Protein AF-A0A962HD37-F1 (afdb_monomer_lite)

Foldseek 3Di:
DVVLVVLLVVLVCLCPPVVLCVVVPPVSVVVSCVSNVVSVVVVVVVVVVVVVVVVVVVVD

Structure (mmCIF, N/CA/C/O backbone):
data_AF-A0A962HD37-F1
#
_entry.id   AF-A0A962HD37-F1
#
loop_
_atom_site.group_PDB
_atom_site.id
_atom_site.type_symbol
_atom_site.label_atom_id
_atom_site.label_alt_id
_atom_site.label_comp_id
_atom_site.label_asym_id
_atom_site.label_entity_id
_atom_site.label_seq_id
_atom_site.pdbx_PDB_ins_code
_atom_site.Cartn_x
_atom_site.Cartn_y
_atom_site.Cartn_z
_atom_site.occupancy
_atom_site.B_iso_or_equiv
_atom_site.auth_seq_id
_atom_site.auth_comp_id
_atom_site.auth_asym_id
_atom_site.auth_atom_id
_atom_site.pdbx_PDB_model_num
ATOM 1 N N . MET A 1 1 ? -10.056 3.111 8.316 1.00 64.81 1 MET A N 1
ATOM 2 C CA . MET A 1 1 ? -9.660 1.685 8.225 1.00 64.81 1 MET A CA 1
ATOM 3 C C . MET A 1 1 ? -9.667 1.186 6.779 1.00 64.81 1 MET A C 1
ATOM 5 O O . MET A 1 1 ? -8.609 0.794 6.309 1.00 64.81 1 MET A O 1
ATOM 9 N N . PHE A 1 2 ? -10.786 1.297 6.047 1.00 71.25 2 PHE A N 1
ATOM 10 C CA . PHE A 1 2 ? -10.870 0.913 4.625 1.00 71.25 2 PHE A CA 1
ATOM 11 C C . PHE A 1 2 ? -9.861 1.626 3.715 1.00 71.25 2 PHE A C 1
ATOM 13 O O . PHE A 1 2 ? -9.244 0.975 2.889 1.00 71.25 2 PHE A O 1
ATOM 20 N N . ILE A 1 3 ? -9.626 2.927 3.916 1.00 74.44 3 ILE A N 1
ATOM 21 C CA . ILE A 1 3 ? -8.639 3.696 3.136 1.00 74.44 3 ILE A CA 1
ATOM 22 C C . ILE A 1 3 ? -7.203 3.186 3.325 1.00 74.44 3 ILE A C 1
ATOM 24 O O . ILE A 1 3 ? -6.486 3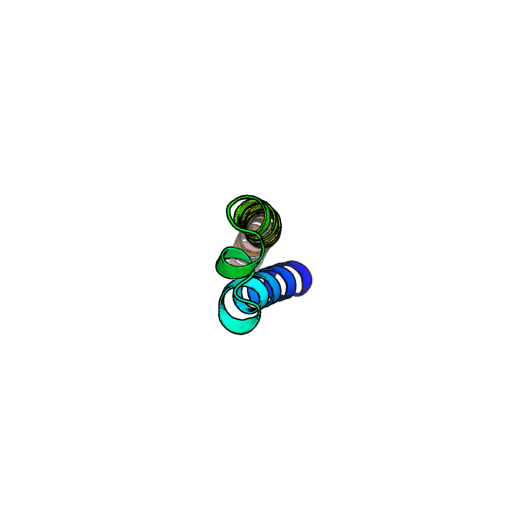.025 2.346 1.00 74.44 3 ILE A O 1
ATOM 28 N N . GLY A 1 4 ? -6.792 2.872 4.559 1.00 72.06 4 GLY A N 1
ATOM 29 C CA . GLY A 1 4 ? -5.459 2.315 4.819 1.00 72.06 4 GLY A CA 1
ATOM 30 C C . GLY A 1 4 ? -5.297 0.924 4.206 1.00 72.06 4 GLY A C 1
ATOM 31 O O . GLY A 1 4 ? -4.281 0.635 3.585 1.00 72.06 4 GLY A O 1
ATOM 32 N N . PHE A 1 5 ? -6.333 0.087 4.302 1.00 77.62 5 PHE A N 1
ATOM 33 C CA . PHE A 1 5 ? -6.3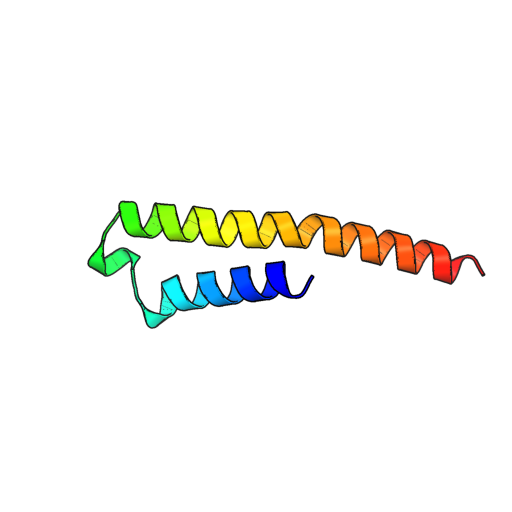32 -1.234 3.676 1.00 77.62 5 PHE A CA 1
ATOM 34 C C . PHE A 1 5 ? -6.297 -1.147 2.143 1.00 77.62 5 PHE A C 1
ATOM 36 O O . PHE A 1 5 ? -5.486 -1.819 1.515 1.00 77.62 5 PHE A O 1
ATOM 43 N N . ALA A 1 6 ? -7.106 -0.268 1.546 1.00 79.69 6 ALA A N 1
ATOM 44 C CA . ALA A 1 6 ? -7.104 -0.018 0.108 1.00 79.69 6 ALA A CA 1
ATOM 45 C C . ALA A 1 6 ? -5.734 0.477 -0.380 1.00 79.69 6 ALA A C 1
ATOM 47 O O . ALA A 1 6 ? -5.244 -0.025 -1.383 1.00 79.69 6 ALA A O 1
ATOM 48 N N . LEU A 1 7 ? -5.078 1.382 0.356 1.00 78.00 7 LEU A N 1
ATOM 49 C CA . LEU A 1 7 ? -3.726 1.859 0.036 1.00 78.00 7 LEU A CA 1
ATOM 50 C C . LEU A 1 7 ? -2.679 0.741 0.071 1.00 78.00 7 LEU A C 1
ATOM 52 O O . LEU A 1 7 ? -1.823 0.683 -0.808 1.00 78.00 7 LEU A O 1
ATOM 56 N N . VAL A 1 8 ? -2.757 -0.172 1.043 1.00 81.44 8 VAL A N 1
ATOM 57 C CA . VAL A 1 8 ? -1.849 -1.329 1.112 1.00 81.44 8 VAL A CA 1
ATOM 58 C C . VAL A 1 8 ? -2.093 -2.290 -0.052 1.00 81.44 8 VAL A C 1
ATOM 60 O O . VAL A 1 8 ? -1.137 -2.721 -0.692 1.00 81.44 8 VAL A O 1
ATOM 63 N N . VAL A 1 9 ? -3.353 -2.589 -0.379 1.00 83.25 9 VAL A N 1
ATOM 64 C CA . VAL A 1 9 ? -3.697 -3.437 -1.535 1.00 83.25 9 VAL A CA 1
ATOM 65 C C . VAL A 1 9 ? -3.219 -2.800 -2.843 1.00 83.25 9 VAL A C 1
ATOM 67 O O . VAL A 1 9 ? -2.656 -3.487 -3.693 1.00 83.25 9 VAL A O 1
ATOM 70 N N . LEU A 1 10 ? -3.373 -1.484 -2.986 1.00 81.62 10 LEU A N 1
ATOM 71 C CA . LEU A 1 10 ? -2.928 -0.734 -4.160 1.00 81.62 10 LEU A CA 1
ATOM 72 C C . LEU A 1 10 ? -1.393 -0.729 -4.268 1.00 81.62 10 LEU A C 1
ATOM 74 O O . LEU A 1 10 ? -0.860 -0.930 -5.356 1.00 81.62 10 LEU A O 1
ATOM 78 N N . ALA A 1 11 ? -0.668 -0.618 -3.148 1.00 78.56 11 ALA A N 1
ATOM 79 C CA . ALA A 1 11 ? 0.790 -0.763 -3.123 1.00 78.56 11 ALA A CA 1
ATOM 80 C C . ALA A 1 11 ? 1.250 -2.162 -3.574 1.00 78.56 11 ALA A C 1
ATOM 82 O O . ALA A 1 11 ? 2.192 -2.281 -4.356 1.00 78.56 11 ALA A O 1
ATOM 83 N N . ILE A 1 12 ? 0.569 -3.220 -3.119 1.00 80.00 12 ILE A N 1
ATOM 84 C CA . ILE A 1 12 ? 0.840 -4.608 -3.530 1.00 80.00 12 ILE A CA 1
ATOM 85 C C . ILE A 1 12 ? 0.579 -4.776 -5.034 1.00 80.00 12 ILE A C 1
ATOM 87 O O . ILE A 1 12 ? 1.390 -5.379 -5.736 1.00 80.00 12 ILE A O 1
ATOM 91 N N . TYR A 1 13 ? -0.507 -4.194 -5.545 1.00 79.75 13 TYR A N 1
ATOM 92 C CA . TYR A 1 13 ? -0.844 -4.219 -6.968 1.00 79.75 13 TYR A CA 1
ATOM 93 C C . TYR A 1 13 ? 0.213 -3.508 -7.833 1.00 79.75 13 TYR A C 1
ATOM 95 O O . TYR A 1 13 ? 0.687 -4.082 -8.814 1.00 79.75 13 TYR A O 1
ATOM 103 N N . LEU A 1 14 ? 0.656 -2.313 -7.425 1.00 72.56 14 LEU A N 1
ATOM 104 C CA . LEU A 1 14 ? 1.732 -1.548 -8.078 1.00 72.56 14 LEU A CA 1
ATOM 105 C C . LEU A 1 14 ? 3.054 -2.336 -8.156 1.00 72.56 14 LEU A C 1
ATOM 107 O O . LEU A 1 14 ? 3.800 -2.223 -9.131 1.00 72.56 14 LEU A O 1
ATOM 111 N N . VAL A 1 15 ? 3.353 -3.143 -7.132 1.00 71.94 15 VAL A N 1
ATOM 112 C CA . VAL A 1 15 ? 4.557 -3.989 -7.079 1.00 71.94 15 VAL A CA 1
ATOM 113 C C . VAL A 1 15 ? 4.435 -5.204 -7.995 1.00 71.94 15 VAL A C 1
ATOM 115 O O . VAL A 1 15 ? 5.339 -5.458 -8.791 1.00 71.94 15 VAL A O 1
ATOM 118 N N . LEU A 1 16 ? 3.348 -5.968 -7.865 1.00 72.56 16 LEU A N 1
ATOM 119 C CA . LEU A 1 16 ? 3.199 -7.278 -8.507 1.00 72.56 16 LEU A CA 1
ATOM 120 C C . LEU A 1 16 ? 2.763 -7.189 -9.968 1.00 72.56 16 LEU A C 1
ATOM 122 O O . LEU A 1 16 ? 3.285 -7.929 -10.798 1.00 72.56 16 LEU A O 1
ATOM 126 N N . VAL A 1 17 ? 1.806 -6.313 -10.278 1.00 69.88 17 VAL A N 1
ATOM 127 C CA . VAL A 1 17 ? 1.175 -6.252 -11.605 1.00 69.88 17 VAL A CA 1
ATOM 128 C C . VAL A 1 17 ? 1.905 -5.275 -12.507 1.00 69.88 17 VAL A C 1
ATOM 130 O O . VAL A 1 17 ? 2.217 -5.587 -13.653 1.00 69.88 17 VAL A O 1
ATOM 133 N N . GLU A 1 18 ? 2.219 -4.094 -11.986 1.00 66.81 18 GLU A N 1
ATOM 134 C CA . GLU A 1 18 ? 2.826 -3.042 -12.798 1.00 66.81 18 GLU A CA 1
ATOM 135 C C . GLU A 1 18 ? 4.348 -3.193 -12.916 1.00 66.81 18 GLU A C 1
ATOM 137 O O . GLU A 1 18 ? 4.956 -2.599 -13.810 1.00 66.81 18 GLU A O 1
ATOM 142 N N . GLN A 1 19 ? 4.964 -3.998 -12.033 1.00 64.38 19 GLN A N 1
ATOM 143 C CA . GLN A 1 19 ? 6.416 -4.159 -11.903 1.00 64.38 19 GLN A CA 1
ATOM 144 C C . GLN A 1 19 ? 7.138 -2.817 -12.067 1.00 64.38 19 GLN A C 1
ATOM 146 O O . GLN A 1 19 ? 8.131 -2.699 -12.788 1.00 64.38 19 GLN A O 1
ATOM 151 N N . LEU A 1 20 ? 6.621 -1.771 -11.417 1.00 59.19 20 LEU A N 1
ATOM 152 C CA . LEU A 1 20 ? 7.123 -0.401 -11.555 1.00 59.19 20 LEU A CA 1
ATOM 153 C C . LEU A 1 20 ? 8.618 -0.292 -11.236 1.00 59.19 20 LEU A C 1
ATOM 155 O O . LEU A 1 20 ? 9.321 0.539 -11.808 1.00 59.19 20 LEU A O 1
ATOM 159 N N . HIS A 1 21 ? 9.108 -1.191 -10.385 1.00 58.25 21 HIS A N 1
ATOM 160 C CA . HIS A 1 21 ? 10.523 -1.398 -10.106 1.00 58.25 21 HIS A CA 1
ATOM 161 C C . HIS A 1 21 ? 11.343 -1.733 -11.367 1.00 58.25 21 HIS A C 1
ATOM 163 O O . HIS A 1 21 ? 12.412 -1.170 -11.567 1.00 58.25 21 HIS A O 1
ATOM 169 N N . ASN A 1 22 ? 10.833 -2.596 -12.249 1.00 59.81 22 ASN A N 1
ATOM 170 C CA . ASN A 1 22 ? 11.512 -2.992 -13.486 1.00 59.81 22 ASN A CA 1
ATOM 171 C C . ASN A 1 22 ? 11.441 -1.913 -14.572 1.00 59.81 22 ASN A C 1
ATOM 173 O O . ASN A 1 22 ? 12.352 -1.822 -15.390 1.00 59.81 22 ASN A O 1
ATOM 177 N N . ARG A 1 23 ? 10.385 -1.084 -14.599 1.00 63.66 23 ARG A N 1
ATOM 178 C CA . ARG A 1 23 ? 10.227 -0.041 -15.634 1.00 63.66 23 ARG A CA 1
ATOM 179 C C . ARG A 1 23 ? 10.838 1.314 -15.275 1.00 63.66 23 ARG A C 1
ATOM 181 O O . ARG A 1 23 ? 11.254 2.027 -16.181 1.00 63.66 23 ARG A O 1
ATOM 188 N N . ARG A 1 24 ? 10.867 1.697 -13.993 1.00 65.12 24 ARG A N 1
ATOM 189 C CA . ARG A 1 24 ? 11.384 3.002 -13.520 1.00 65.12 24 ARG A CA 1
ATOM 190 C C . ARG A 1 24 ? 12.582 2.890 -12.571 1.00 65.12 24 ARG A C 1
ATOM 192 O O . ARG A 1 24 ? 13.037 3.901 -12.041 1.00 65.12 24 ARG A O 1
ATOM 199 N N . GLY A 1 25 ? 13.091 1.681 -12.329 1.00 77.12 25 GLY A N 1
ATOM 200 C CA . GLY A 1 25 ? 14.223 1.458 -11.433 1.00 77.12 25 GLY A CA 1
ATOM 201 C C . GLY A 1 25 ? 13.966 2.008 -10.028 1.00 77.12 25 GLY A C 1
ATOM 202 O O . GLY A 1 25 ? 12.881 1.841 -9.466 1.00 77.12 25 GLY A O 1
ATOM 203 N N . VAL A 1 26 ? 14.963 2.711 -9.480 1.00 78.06 26 VAL A N 1
ATOM 204 C CA . VAL A 1 26 ? 14.998 3.218 -8.094 1.00 78.06 26 VAL A CA 1
ATOM 205 C C . VAL A 1 26 ? 13.858 4.190 -7.764 1.00 78.06 26 VAL A C 1
ATOM 207 O O . VAL A 1 26 ? 13.388 4.243 -6.626 1.00 78.06 26 VAL A O 1
ATOM 210 N N . GLU A 1 27 ? 13.376 4.937 -8.756 1.00 79.19 27 GLU A N 1
ATOM 211 C CA . GLU A 1 27 ? 12.282 5.894 -8.577 1.00 79.19 27 GLU A CA 1
ATOM 212 C C . GLU A 1 27 ? 10.941 5.181 -8.337 1.00 79.19 27 GLU A C 1
ATOM 214 O O . GLU A 1 27 ? 10.165 5.584 -7.468 1.00 79.19 27 GLU A O 1
ATOM 219 N N . GLY A 1 28 ? 10.709 4.053 -9.022 1.00 75.00 28 GLY A N 1
ATOM 220 C CA . GLY A 1 28 ? 9.525 3.213 -8.816 1.00 75.00 28 GLY A CA 1
ATOM 221 C C . GLY A 1 28 ? 9.459 2.635 -7.400 1.00 75.00 28 GLY A C 1
ATOM 222 O O . GLY A 1 28 ? 8.401 2.648 -6.771 1.00 75.00 28 GLY A O 1
ATOM 223 N N . ILE A 1 29 ? 10.607 2.219 -6.854 1.00 79.75 29 ILE A N 1
ATOM 224 C CA . ILE A 1 29 ? 10.737 1.725 -5.469 1.00 79.75 29 ILE A CA 1
ATOM 225 C C . ILE A 1 29 ? 10.307 2.792 -4.472 1.00 79.75 29 ILE A C 1
ATOM 227 O O . ILE A 1 29 ? 9.597 2.506 -3.511 1.00 79.75 29 ILE A O 1
ATOM 231 N N . ARG A 1 30 ? 10.742 4.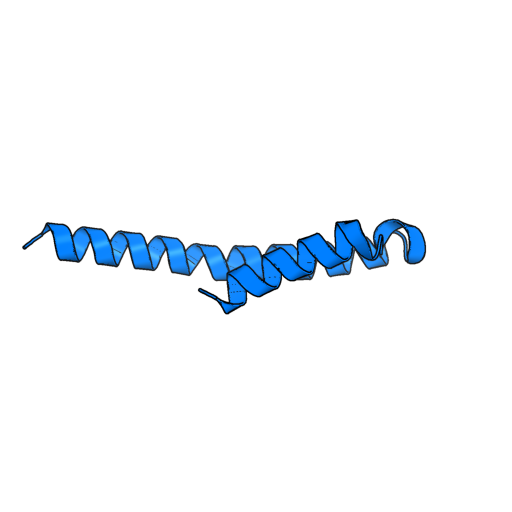031 -4.701 1.00 80.81 30 ARG A N 1
ATOM 232 C CA . ARG A 1 30 ? 10.518 5.147 -3.785 1.00 80.81 30 ARG A CA 1
ATOM 233 C C . ARG A 1 30 ? 9.032 5.494 -3.685 1.00 80.81 30 ARG A C 1
ATOM 235 O O . ARG A 1 30 ? 8.535 5.730 -2.585 1.00 80.81 30 ARG A O 1
ATOM 242 N N . ILE A 1 31 ? 8.318 5.444 -4.810 1.00 81.31 31 ILE A N 1
ATOM 243 C CA . ILE A 1 31 ? 6.862 5.635 -4.861 1.00 81.31 31 ILE A CA 1
ATOM 244 C C . ILE A 1 31 ? 6.150 4.484 -4.144 1.00 81.31 31 ILE A C 1
ATOM 246 O O . ILE A 1 31 ? 5.307 4.726 -3.284 1.00 81.31 31 ILE A O 1
ATOM 250 N N . ILE A 1 32 ? 6.533 3.238 -4.428 1.00 81.19 32 ILE A N 1
ATOM 251 C CA . ILE A 1 32 ? 5.962 2.056 -3.770 1.00 81.19 32 ILE A CA 1
ATOM 252 C C . ILE A 1 32 ? 6.161 2.126 -2.251 1.00 81.19 32 ILE A C 1
ATOM 254 O O . ILE A 1 32 ? 5.215 1.902 -1.501 1.00 81.19 32 ILE A O 1
ATOM 258 N N . ALA A 1 33 ? 7.362 2.474 -1.788 1.00 80.94 33 ALA A N 1
ATOM 259 C CA . ALA A 1 33 ? 7.676 2.589 -0.368 1.00 80.94 33 ALA A CA 1
ATOM 260 C C . ALA A 1 33 ? 6.876 3.712 0.310 1.00 80.94 33 ALA A C 1
ATOM 262 O O . ALA A 1 33 ? 6.406 3.534 1.433 1.00 80.94 33 ALA A O 1
ATOM 263 N N . ALA A 1 34 ? 6.663 4.841 -0.373 1.00 83.81 34 ALA A N 1
ATOM 264 C CA . ALA A 1 34 ? 5.834 5.932 0.136 1.00 83.81 34 ALA A CA 1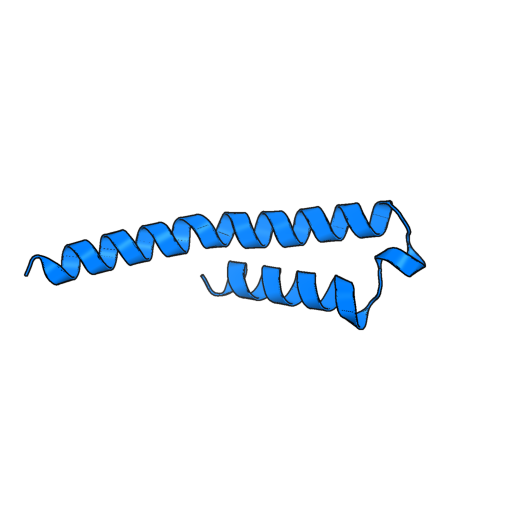
ATOM 265 C C . ALA A 1 34 ? 4.351 5.525 0.251 1.00 83.81 34 ALA A C 1
ATOM 267 O O . ALA A 1 34 ? 3.700 5.815 1.259 1.00 83.81 34 ALA A O 1
ATOM 268 N N . VAL A 1 35 ? 3.816 4.808 -0.742 1.00 83.31 35 VAL A N 1
ATOM 269 C CA . VAL A 1 35 ? 2.418 4.341 -0.746 1.00 83.31 35 VAL A CA 1
ATOM 270 C C . VAL A 1 35 ? 2.208 3.209 0.268 1.00 83.31 35 VAL A C 1
ATOM 272 O O . VAL A 1 35 ? 1.275 3.263 1.066 1.00 83.31 35 VAL A O 1
ATOM 275 N N . ALA A 1 36 ? 3.106 2.223 0.316 1.00 82.50 36 ALA A N 1
ATOM 276 C CA . ALA A 1 36 ? 3.055 1.139 1.295 1.00 82.50 36 ALA A CA 1
ATOM 277 C C . ALA A 1 36 ? 3.238 1.658 2.730 1.00 82.50 36 ALA A C 1
ATOM 279 O O . ALA A 1 36 ? 2.474 1.293 3.623 1.00 82.50 36 ALA A O 1
ATOM 280 N N . GLY A 1 37 ? 4.214 2.546 2.948 1.00 83.88 37 GLY A N 1
ATOM 281 C CA . GLY A 1 37 ? 4.498 3.145 4.251 1.00 83.88 37 GLY A CA 1
ATOM 282 C C . GLY A 1 37 ? 3.340 3.995 4.769 1.00 83.88 37 GLY A C 1
ATOM 283 O O . GLY A 1 37 ? 2.936 3.838 5.919 1.00 83.88 37 GLY A O 1
ATOM 284 N N . SER A 1 38 ? 2.747 4.838 3.918 1.00 82.00 38 SER A N 1
ATOM 285 C CA . SER A 1 38 ? 1.570 5.634 4.295 1.00 82.00 38 SER A CA 1
ATOM 286 C C . SER A 1 38 ? 0.335 4.763 4.551 1.00 82.00 38 SER A C 1
ATOM 288 O O . SER A 1 38 ? -0.371 4.987 5.537 1.00 82.00 38 SER A O 1
ATOM 290 N N . GLY A 1 39 ? 0.115 3.719 3.743 1.00 80.94 39 GLY A N 1
ATOM 291 C CA . GLY A 1 39 ? -0.939 2.727 3.963 1.00 80.94 39 GLY A CA 1
ATOM 292 C C . GLY A 1 39 ? -0.806 2.014 5.312 1.00 80.94 39 GLY A C 1
ATOM 293 O O . GLY A 1 39 ? -1.791 1.893 6.044 1.00 80.94 39 GLY A O 1
ATOM 294 N N . LEU A 1 40 ? 0.415 1.610 5.684 1.00 78.94 40 LEU A N 1
ATOM 295 C CA . LEU A 1 40 ? 0.698 0.964 6.968 1.00 78.94 40 LEU A CA 1
ATOM 296 C C . LEU A 1 40 ? 0.539 1.928 8.154 1.00 78.94 40 LEU A C 1
ATOM 298 O O . LEU A 1 40 ? -0.054 1.566 9.173 1.00 78.94 40 LEU A O 1
ATOM 302 N N . LEU A 1 41 ? 1.027 3.164 8.010 1.00 82.44 41 LEU A N 1
ATOM 303 C CA . LEU A 1 41 ? 0.955 4.202 9.041 1.00 82.44 41 LEU A CA 1
ATOM 304 C C . LEU A 1 41 ? -0.497 4.575 9.358 1.00 82.44 41 LEU A C 1
ATOM 306 O O . LEU A 1 41 ? -0.841 4.741 10.523 1.00 82.44 41 LEU A O 1
ATOM 310 N N . LEU A 1 42 ? -1.375 4.607 8.352 1.00 77.12 42 LEU A N 1
ATOM 311 C CA . LEU A 1 42 ? -2.823 4.785 8.526 1.00 77.12 42 LEU A CA 1
ATOM 312 C C . LEU A 1 42 ? -3.525 3.562 9.151 1.00 7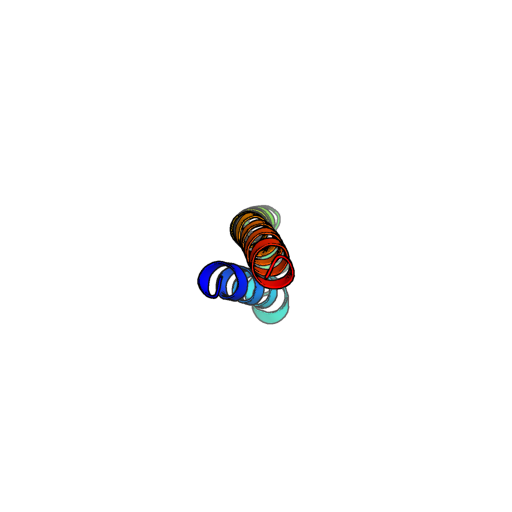7.12 42 LEU A C 1
ATOM 314 O O . LEU A 1 42 ? -4.619 3.693 9.707 1.00 77.12 42 LEU A O 1
ATOM 318 N N . LEU A 1 43 ? -2.921 2.373 9.076 1.00 75.31 43 LEU A N 1
ATOM 319 C CA . LEU A 1 43 ? -3.461 1.117 9.613 1.00 75.31 43 LEU A CA 1
ATOM 320 C C . LEU A 1 43 ? -3.131 0.908 11.100 1.00 75.31 43 LEU A C 1
ATOM 322 O O . LEU A 1 43 ? -3.934 0.313 11.823 1.00 75.31 43 LEU A O 1
ATOM 326 N N . LEU A 1 44 ? -1.994 1.429 11.574 1.00 76.31 44 LEU A N 1
ATOM 327 C CA . LEU A 1 44 ? -1.598 1.391 12.988 1.00 76.31 44 LEU A CA 1
ATOM 328 C C . LEU A 1 44 ? -2.643 1.998 13.948 1.00 76.31 44 LEU A C 1
ATOM 330 O O . LEU A 1 44 ? -3.090 1.284 14.851 1.00 76.31 44 LEU A O 1
ATOM 334 N N . PRO A 1 45 ? -3.090 3.261 13.778 1.00 75.31 45 PRO A N 1
ATOM 335 C CA . PRO A 1 45 ? -4.049 3.875 14.693 1.00 75.31 45 PRO A CA 1
ATOM 336 C C . PRO A 1 45 ? -5.404 3.160 14.659 1.00 75.31 45 PRO A C 1
ATOM 338 O O . PRO A 1 45 ? -6.094 3.118 15.673 1.00 75.31 45 PRO A O 1
ATOM 341 N N . ALA A 1 46 ? -5.762 2.515 13.543 1.00 71.00 46 ALA A N 1
ATOM 342 C CA . ALA A 1 46 ? -6.987 1.726 13.448 1.00 71.00 46 ALA A CA 1
ATOM 343 C C . ALA A 1 46 ? -6.952 0.479 14.351 1.00 71.00 46 ALA A C 1
ATOM 345 O O . ALA A 1 46 ? -7.949 0.182 15.008 1.00 71.00 46 ALA A O 1
ATOM 346 N N . LYS A 1 47 ? -5.813 -0.227 14.435 1.00 72.81 47 LYS A N 1
ATOM 347 C CA . LYS A 1 47 ? -5.658 -1.369 15.354 1.00 72.81 47 LYS A CA 1
ATOM 348 C C . LYS A 1 47 ? -5.656 -0.927 16.816 1.00 72.81 47 LYS A C 1
ATOM 350 O O . LYS A 1 47 ? -6.321 -1.561 17.626 1.00 72.81 47 LYS A O 1
ATOM 355 N N . VAL A 1 48 ? -4.978 0.176 17.140 1.00 80.19 48 VAL A N 1
ATOM 356 C CA . VAL A 1 48 ? -4.980 0.744 18.502 1.00 80.19 48 VAL A CA 1
ATOM 357 C C . VAL A 1 48 ? -6.396 1.152 18.919 1.00 80.19 48 VAL A C 1
ATOM 359 O O . VAL A 1 48 ? -6.835 0.816 20.017 1.00 80.19 48 VAL A O 1
ATOM 362 N N . PHE A 1 49 ? -7.145 1.800 18.025 1.00 78.44 49 PHE A N 1
ATOM 363 C CA . PHE A 1 49 ? -8.529 2.194 18.282 1.00 78.44 49 PHE A CA 1
ATOM 364 C C . PHE A 1 49 ? -9.442 0.985 18.515 1.00 78.44 49 PHE A C 1
ATOM 366 O O . PHE A 1 49 ? -10.243 0.989 19.448 1.00 78.44 49 PHE A O 1
ATOM 373 N N . LEU A 1 50 ? -9.295 -0.074 17.711 1.00 78.12 50 LEU A N 1
ATOM 374 C CA . LEU A 1 50 ? -10.070 -1.304 17.873 1.00 78.12 50 LEU A CA 1
ATOM 375 C C . LEU A 1 50 ? -9.747 -2.011 19.199 1.00 78.12 50 LEU A C 1
ATOM 377 O O . LEU A 1 50 ? -10.660 -2.468 19.882 1.00 78.12 50 LEU A O 1
ATOM 381 N N . THR A 1 51 ? -8.472 -2.050 19.595 1.00 84.12 51 THR A N 1
ATOM 382 C CA . THR A 1 51 ? -8.043 -2.598 20.891 1.00 84.12 51 THR A CA 1
ATOM 383 C C . THR A 1 51 ? -8.663 -1.827 22.054 1.00 84.12 51 THR A C 1
ATOM 385 O O . THR A 1 51 ? -9.239 -2.441 22.951 1.00 84.12 51 THR A O 1
ATOM 388 N N . LEU A 1 52 ? -8.622 -0.492 22.023 1.00 81.12 52 LEU A N 1
ATOM 389 C CA . LEU A 1 52 ? -9.247 0.346 23.052 1.00 81.12 52 LEU A CA 1
ATOM 390 C C . LEU A 1 52 ? -10.772 0.167 23.093 1.00 81.12 52 LEU A C 1
ATOM 392 O O . LEU A 1 52 ? -11.359 0.087 24.173 1.00 81.12 52 LEU A O 1
ATOM 396 N N . LEU A 1 53 ? -11.418 0.056 21.929 1.00 83.06 53 LEU A N 1
ATOM 397 C CA . LEU A 1 53 ? -12.855 -0.198 21.825 1.00 83.06 53 LEU A CA 1
ATOM 398 C C . LEU A 1 53 ? -13.235 -1.555 22.442 1.00 83.06 53 LEU A C 1
ATOM 400 O O . LEU A 1 53 ? -14.192 -1.630 23.212 1.00 83.06 53 LEU A O 1
ATOM 404 N N . LEU A 1 54 ? -12.480 -2.613 22.135 1.00 81.56 54 LEU A N 1
ATOM 405 C CA . LEU A 1 54 ? -12.700 -3.959 22.669 1.00 81.56 54 LEU A CA 1
ATOM 406 C C . LEU A 1 54 ? -12.441 -4.025 24.178 1.00 81.56 54 LEU A C 1
ATOM 408 O O . LEU A 1 54 ? -13.229 -4.640 24.893 1.00 81.56 54 LEU A O 1
ATOM 412 N N . MET A 1 55 ? -11.399 -3.354 24.680 1.00 84.50 55 MET A N 1
ATOM 413 C CA . MET A 1 55 ? -11.151 -3.241 26.124 1.00 84.50 55 MET A CA 1
ATOM 414 C C . MET A 1 55 ? -12.303 -2.526 26.835 1.00 84.50 55 MET A C 1
ATOM 416 O O . MET A 1 55 ? -12.738 -2.979 27.891 1.00 84.50 55 MET A O 1
ATOM 420 N N . LYS A 1 56 ? -12.858 -1.467 26.231 1.00 78.44 56 LYS A N 1
ATOM 421 C CA . LYS A 1 56 ? -14.032 -0.771 26.774 1.00 78.44 56 LYS A CA 1
ATOM 422 C C . LYS A 1 56 ? -15.270 -1.669 26.806 1.00 78.44 56 LYS A C 1
ATOM 424 O O . LYS A 1 56 ? -16.014 -1.641 27.779 1.00 78.44 56 LYS A O 1
ATOM 429 N N . ASN A 1 57 ? -15.493 -2.464 25.760 1.00 75.19 57 ASN A N 1
ATOM 430 C CA . ASN A 1 57 ? -16.678 -3.319 25.660 1.00 75.19 57 ASN A CA 1
ATOM 431 C C . ASN A 1 57 ? -16.596 -4.571 26.553 1.00 75.19 57 ASN A C 1
ATOM 433 O O . ASN A 1 57 ? -17.625 -5.104 26.939 1.00 75.19 57 ASN A O 1
ATOM 437 N N . LYS A 1 58 ? -15.383 -5.016 26.912 1.00 63.34 58 LYS A N 1
ATOM 438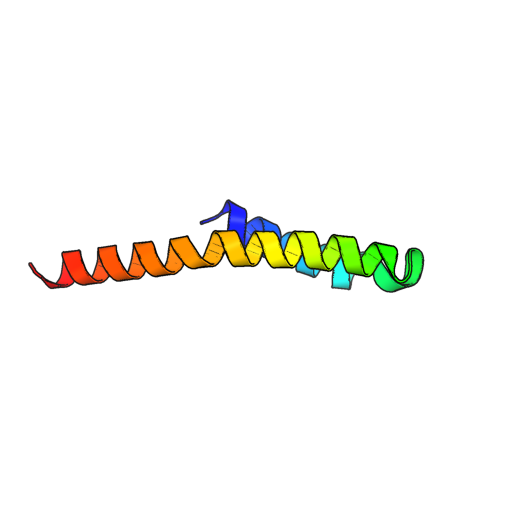 C CA . LYS A 1 58 ? -15.149 -6.127 27.852 1.00 63.34 58 LYS A CA 1
ATOM 439 C C . LYS A 1 58 ? -15.245 -5.711 29.331 1.00 63.34 58 LYS A C 1
ATOM 441 O O . LYS A 1 58 ? -15.182 -6.566 30.204 1.00 63.34 58 LYS A O 1
ATOM 446 N N . SER A 1 59 ? -15.333 -4.408 29.613 1.00 56.62 59 SER A N 1
ATOM 447 C CA . SER A 1 59 ? -15.437 -3.851 30.970 1.00 56.62 59 SER A CA 1
ATOM 448 C C . SER A 1 59 ? -16.889 -3.621 31.428 1.00 56.62 59 SER A C 1
ATOM 450 O O . SER A 1 59 ? -17.095 -3.067 32.509 1.00 56.62 59 SER A O 1
ATOM 452 N N . LYS A 1 60 ? -17.879 -4.004 30.613 1.00 48.19 60 LYS A N 1
ATOM 453 C CA . LYS A 1 60 ? -19.290 -4.134 30.997 1.00 48.19 60 LYS A CA 1
ATOM 454 C C . LYS A 1 60 ? -19.627 -5.608 31.157 1.00 48.19 60 LYS A C 1
ATOM 456 O O . LYS A 1 60 ? -20.475 -5.890 32.026 1.00 48.19 60 LYS A O 1
#

pLDDT: mean 75.31, std 7.98, range [48.19, 84.5]

Sequence (60 aa):
MFIGFALVVLAIYLVLVEQLHNRRGVEGIRIIAAVAGSGLLLLLPAKVFLTLLLMKNKSK

Radius of gyration: 15.82 Å; chains: 1; bounding box: 34×13×47 Å

Secondary structure (DSSP, 8-state):
-HHHHHHHHHHHHHHHTS-HHHHHTHHHHHHHHHHHHHHHHHHHHHHHHHHHHHHHHTT-